Protein AF-A0A8T3NHS9-F1 (afdb_monomer)

Solvent-accessible surface area (backbone atoms only — not comparable to full-atom values): 9901 Å² total; per-residue (Å²): 129,80,89,68,78,62,60,86,70,42,50,73,58,35,53,54,54,48,67,70,39,97,62,34,90,79,53,82,77,76,62,72,85,81,70,85,89,58,89,73,48,72,79,47,48,48,57,49,39,54,79,65,69,38,45,58,40,29,38,40,34,33,63,82,80,88,51,68,57,85,93,41,56,40,67,65,52,52,52,53,47,49,39,48,95,78,29,52,68,42,82,40,75,45,68,54,47,98,85,71,45,62,62,66,44,68,68,49,18,51,53,49,33,62,70,49,50,95,46,60,27,17,39,38,20,49,28,44,46,32,50,32,46,23,47,49,52,17,46,51,46,32,39,72,75,70,67,26,61,66,39,82,42,80,44,77,74,51,102,60,94,52,52,85,78,58,99,79

Radius of gyration: 16.79 Å; Cα contacts (8 Å, |Δi|>4): 243; chains: 1; bounding box: 44×38×46 Å

Nearest PDB structures (foldseek):
  6hqv-assembly1_B  TM=6.744E-01  e=1.096E-02  Thermochaetoides thermophila DSM 1495
  6hqv-assembly1_A  TM=6.576E-01  e=1.413E-02  Thermochaetoides thermophila DSM 1495
  6sw4-assembly1_A  TM=4.902E-01  e=7.263E-01  Geobacillus stearothermophilus
  5xss-assembly3_B  TM=4.469E-01  e=9.979E-01  Clostridium beijerinckii NCIMB 8052
  4yzo-assembly1_A  TM=4.621E-01  e=1.461E+00  Sulfurisphaera tokodaii str. 7

Mean predicted aligned error: 4.77 Å

Sequence (168 aa):
MPDRAPPPDDLPALKRWLAARPDAAELQPIGIQEIVVRSNALHGLSELLADLDAPERVLLVLDETFYRRGGDSLKPLVHEVLSGRGRSVEPCLLAAGGDGLVHADIENVELLRARIGARPSAVVALGSGSVCDVAKQACYLAEREDRVATTLVLVPTAVSVTAFTSSL

Foldseek 3Di:
DPPDADDPQPVVSNQVVLCPDPCSVVDDHQPDDHDDDDPPVLLCVCVVCVVVVADLEEEEQEEPDWDDDVPDTVVVVSQVSSPPPPRHYDYDYADADPVSHQALDVVLLVSVLVVLPLEEYEYEQAEALRSLSSSVSNQVCCCPPVVHHYHYHYHYPDPDDESNRPPD

Secondary structure (DSSP, 8-state):
--SSPPPTT-HHHHHHHHHTSTTGGGSPP--------STTGGGGHHHHHHHTT--SEEEEEE-S---EETTEEHHHHHHHHHHGGG-EEEEEEPPP-TTSS----HHHHHHHHHHHTTS-EEEEEEESHHHHHHHHHHHHHHHHTS---EEEEEEE-S--SSTTTS--

Structure (mmCIF, N/CA/C/O backbone):
data_AF-A0A8T3NHS9-F1
#
_entry.id   AF-A0A8T3NHS9-F1
#
loop_
_atom_site.group_PDB
_atom_site.id
_atom_site.type_symbol
_atom_site.label_atom_id
_atom_site.label_alt_id
_atom_site.label_comp_id
_atom_site.label_asym_id
_atom_site.label_entity_id
_atom_site.label_seq_id
_atom_site.pdbx_PDB_ins_code
_atom_site.Cartn_x
_atom_site.Cartn_y
_atom_site.Cartn_z
_atom_site.occupancy
_atom_site.B_iso_or_equiv
_atom_site.auth_seq_id
_atom_site.auth_comp_id
_atom_site.auth_asym_id
_atom_site.auth_atom_id
_atom_site.pdbx_PDB_model_num
ATOM 1 N N . MET A 1 1 ? 11.139 -2.616 -34.012 1.00 58.09 1 MET A N 1
ATOM 2 C CA . MET A 1 1 ? 10.422 -2.804 -32.730 1.00 58.09 1 MET A CA 1
ATOM 3 C C . MET A 1 1 ? 8.980 -2.372 -32.925 1.00 58.09 1 MET A C 1
ATOM 5 O O . MET A 1 1 ? 8.775 -1.526 -33.786 1.00 58.09 1 MET A O 1
ATOM 9 N N . PRO A 1 2 ? 7.988 -2.923 -32.208 1.00 61.06 2 PRO A N 1
ATOM 10 C CA . PRO A 1 2 ? 6.649 -2.347 -32.247 1.00 61.06 2 PRO A CA 1
ATOM 11 C C . PRO A 1 2 ? 6.698 -0.921 -31.674 1.00 61.06 2 PRO A C 1
ATOM 13 O O . PRO A 1 2 ? 7.092 -0.732 -30.524 1.00 61.06 2 PRO A O 1
ATOM 16 N N . ASP A 1 3 ? 6.313 0.070 -32.482 1.00 78.94 3 ASP A N 1
ATOM 17 C CA . ASP A 1 3 ? 6.265 1.486 -32.071 1.00 78.94 3 ASP A CA 1
ATOM 18 C C . ASP A 1 3 ? 5.229 1.740 -30.971 1.00 78.94 3 ASP A C 1
ATOM 20 O O . ASP A 1 3 ? 5.336 2.695 -30.205 1.00 78.94 3 ASP A O 1
ATOM 24 N N . ARG A 1 4 ? 4.221 0.870 -30.867 1.00 88.38 4 ARG A N 1
ATOM 25 C CA . ARG A 1 4 ? 3.157 0.984 -29.875 1.00 88.38 4 ARG A CA 1
ATOM 26 C C . ARG A 1 4 ? 3.543 0.259 -28.587 1.00 88.38 4 ARG A C 1
ATOM 28 O O . ARG A 1 4 ? 3.853 -0.931 -28.620 1.00 88.38 4 ARG A O 1
ATOM 35 N N . ALA A 1 5 ? 3.462 0.971 -27.465 1.00 88.50 5 ALA A N 1
ATOM 36 C CA . ALA A 1 5 ? 3.604 0.378 -26.142 1.00 88.50 5 ALA A CA 1
ATOM 37 C C . ALA A 1 5 ? 2.490 -0.662 -25.881 1.00 88.50 5 ALA A C 1
ATOM 39 O O . ALA A 1 5 ? 1.352 -0.463 -26.330 1.00 88.50 5 ALA A O 1
ATOM 40 N N . PRO A 1 6 ? 2.795 -1.765 -25.175 1.00 92.00 6 PRO A N 1
ATOM 41 C CA . PRO A 1 6 ? 1.778 -2.708 -24.724 1.00 92.00 6 PRO A CA 1
ATOM 42 C C . PRO A 1 6 ? 0.828 -2.048 -23.706 1.00 92.00 6 PRO A C 1
ATOM 44 O O . PRO A 1 6 ? 1.138 -0.977 -23.1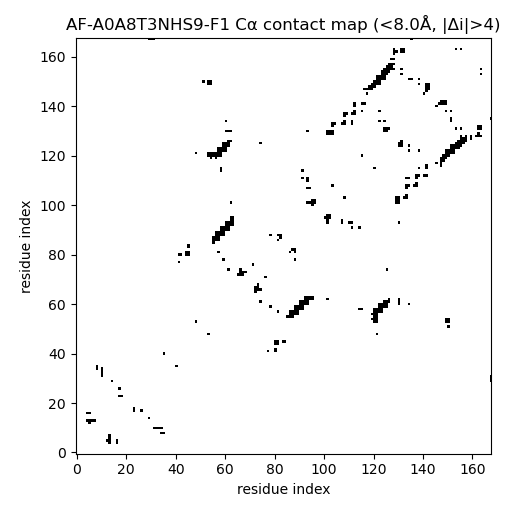75 1.00 92.00 6 PRO A O 1
ATOM 47 N N . PRO A 1 7 ? -0.331 -2.668 -23.430 1.00 88.44 7 PRO A N 1
ATOM 48 C CA . PRO A 1 7 ? -1.212 -2.237 -22.350 1.00 88.44 7 PRO A CA 1
ATOM 49 C C . PRO A 1 7 ? -0.463 -2.137 -21.006 1.00 88.44 7 PRO A C 1
ATOM 51 O O . PRO A 1 7 ? 0.399 -2.974 -20.731 1.00 88.44 7 PRO A O 1
ATOM 54 N N . PRO A 1 8 ? -0.761 -1.129 -20.167 1.00 80.31 8 PRO A N 1
ATOM 55 C CA . PRO A 1 8 ? -0.031 -0.895 -18.917 1.00 80.31 8 PRO A CA 1
ATOM 56 C C . PRO A 1 8 ? -0.273 -1.969 -17.844 1.00 80.31 8 PRO A C 1
ATOM 58 O O . PRO A 1 8 ? 0.515 -2.088 -16.911 1.00 80.31 8 PRO A O 1
ATOM 61 N N . ASP A 1 9 ? -1.344 -2.747 -17.976 1.00 82.44 9 ASP A N 1
ATOM 62 C CA . ASP A 1 9 ? -1.688 -3.892 -17.135 1.00 82.44 9 ASP A CA 1
ATOM 63 C C . ASP A 1 9 ? -0.981 -5.197 -17.558 1.00 82.44 9 ASP A C 1
ATOM 65 O O . ASP A 1 9 ? -0.912 -6.132 -16.763 1.00 82.44 9 ASP A O 1
ATOM 69 N N . ASP A 1 10 ? -0.353 -5.250 -18.742 1.00 89.75 10 ASP A N 1
ATOM 70 C CA . ASP A 1 10 ? 0.582 -6.321 -19.129 1.00 89.75 10 ASP A CA 1
ATOM 71 C C . ASP A 1 10 ? 2.018 -5.939 -18.732 1.00 89.75 10 ASP A C 1
ATOM 73 O O . ASP A 1 10 ? 2.874 -5.610 -19.563 1.00 89.75 10 ASP A O 1
ATOM 77 N N . LEU A 1 11 ? 2.288 -5.961 -17.421 1.00 90.31 11 LEU A N 1
ATOM 78 C CA . LEU A 1 11 ? 3.595 -5.603 -16.861 1.00 90.31 11 LEU A CA 1
ATOM 79 C C . LEU A 1 11 ? 4.763 -6.407 -17.460 1.00 90.31 11 LEU A C 1
ATOM 81 O O . LEU A 1 11 ? 5.793 -5.791 -17.756 1.00 90.31 11 LEU A O 1
ATOM 85 N N . PRO A 1 12 ? 4.671 -7.735 -17.686 1.00 91.31 12 PRO A N 1
ATOM 86 C CA . PRO A 1 12 ? 5.746 -8.475 -18.340 1.00 91.31 12 PRO A CA 1
ATOM 87 C C . PRO A 1 12 ? 6.040 -7.977 -19.759 1.00 91.31 12 PRO A C 1
ATOM 89 O O . PRO A 1 12 ? 7.212 -7.832 -20.121 1.00 91.31 12 PRO A O 1
ATOM 92 N N . ALA A 1 13 ? 5.015 -7.709 -20.577 1.00 92.25 13 ALA A N 1
ATOM 93 C CA . ALA A 1 13 ? 5.230 -7.148 -21.907 1.00 92.25 13 ALA A CA 1
ATOM 94 C C . ALA A 1 13 ? 5.786 -5.724 -21.838 1.00 92.25 13 ALA A C 1
ATOM 96 O O . ALA A 1 13 ? 6.706 -5.407 -22.593 1.00 92.25 13 ALA A O 1
ATOM 97 N N . LEU A 1 14 ? 5.290 -4.894 -20.917 1.00 91.94 14 LEU A N 1
ATOM 98 C CA . LEU A 1 14 ? 5.755 -3.522 -20.731 1.00 91.94 14 LEU A CA 1
ATOM 99 C C . LEU A 1 14 ? 7.222 -3.465 -20.297 1.00 91.94 14 LEU A C 1
ATOM 101 O O . LEU A 1 14 ? 8.004 -2.747 -20.915 1.00 91.94 14 LEU A O 1
ATOM 105 N N . LYS A 1 15 ? 7.629 -4.271 -19.308 1.00 91.81 15 LYS A N 1
ATOM 106 C CA . LYS A 1 15 ? 9.030 -4.371 -18.860 1.00 91.81 15 LYS A CA 1
ATOM 107 C C . LYS A 1 15 ? 9.954 -4.791 -20.008 1.00 91.81 15 LYS A C 1
ATOM 109 O O . LYS A 1 15 ? 10.998 -4.173 -20.206 1.00 91.81 15 LYS A O 1
ATOM 114 N N . ARG A 1 16 ? 9.555 -5.782 -20.821 1.00 92.50 16 ARG A N 1
ATOM 115 C CA . ARG A 1 16 ? 10.313 -6.184 -22.026 1.00 92.50 16 ARG A CA 1
ATOM 116 C C . ARG A 1 16 ? 10.372 -5.079 -23.080 1.00 92.50 16 ARG A C 1
ATOM 118 O O . ARG A 1 16 ? 11.411 -4.894 -23.705 1.00 92.50 16 ARG A O 1
ATOM 125 N N . TRP A 1 17 ? 9.267 -4.364 -23.288 1.00 93.38 17 TRP A N 1
ATOM 126 C CA . TRP A 1 17 ? 9.194 -3.269 -24.252 1.00 93.38 17 TRP A CA 1
ATOM 127 C C . TRP A 1 17 ? 10.112 -2.106 -23.850 1.00 93.38 17 TRP A C 1
ATOM 129 O O . TRP A 1 17 ? 10.867 -1.626 -24.693 1.00 93.38 17 TRP A O 1
ATOM 139 N N . LEU A 1 18 ? 10.110 -1.717 -22.569 1.00 92.31 18 LEU A N 1
ATOM 140 C CA . LEU A 1 18 ? 10.980 -0.671 -22.016 1.00 92.31 18 LEU A CA 1
ATOM 141 C C . LEU A 1 18 ? 12.460 -1.062 -22.075 1.00 92.31 18 LEU A C 1
ATOM 143 O O . LEU A 1 18 ? 13.281 -0.264 -22.512 1.00 92.31 18 LEU A O 1
ATOM 147 N N . ALA A 1 19 ? 12.801 -2.300 -21.708 1.00 92.50 19 ALA A N 1
ATOM 148 C CA . ALA A 1 19 ? 14.185 -2.779 -21.704 1.00 92.50 19 ALA A CA 1
ATOM 149 C C . ALA A 1 19 ? 14.845 -2.787 -23.093 1.00 92.50 19 ALA A C 1
ATOM 151 O O . ALA A 1 19 ? 16.068 -2.789 -23.198 1.00 92.50 19 ALA A O 1
ATOM 152 N N . ALA A 1 20 ? 14.049 -2.808 -24.161 1.00 93.06 20 ALA A N 1
ATOM 153 C CA . ALA A 1 20 ? 14.552 -2.813 -25.526 1.00 93.06 20 ALA A CA 1
ATOM 154 C C . ALA A 1 20 ? 14.576 -1.407 -26.166 1.00 93.06 20 ALA A C 1
ATOM 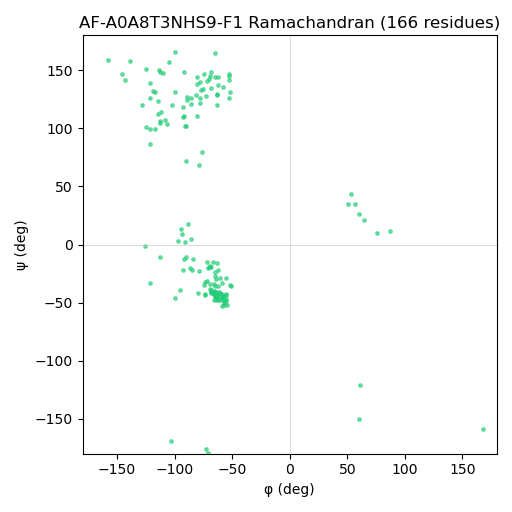156 O O . ALA A 1 20 ? 14.928 -1.272 -27.338 1.00 93.06 20 ALA A O 1
ATOM 157 N N . ARG A 1 21 ? 14.215 -0.354 -25.418 1.00 91.69 21 ARG A N 1
ATOM 158 C CA . ARG A 1 21 ? 14.297 1.037 -25.877 1.00 91.69 21 ARG A CA 1
ATOM 159 C C . ARG A 1 21 ? 15.757 1.498 -26.035 1.00 91.69 21 ARG A C 1
ATOM 161 O O . ARG A 1 21 ? 16.608 1.066 -25.260 1.00 91.69 21 ARG A O 1
ATOM 168 N N . PRO A 1 22 ? 16.068 2.401 -26.988 1.00 93.56 22 PRO A N 1
ATOM 169 C CA . PRO A 1 22 ? 17.426 2.937 -27.145 1.00 93.56 22 PRO A CA 1
ATOM 170 C C . PRO A 1 22 ? 17.958 3.641 -25.887 1.00 93.56 22 PRO A C 1
ATOM 172 O O . PRO A 1 22 ? 19.147 3.581 -25.599 1.00 93.56 22 PRO A O 1
ATOM 175 N N . ASP A 1 23 ? 17.058 4.272 -25.139 1.00 93.69 23 ASP A N 1
ATOM 176 C CA . ASP A 1 23 ? 17.278 5.013 -23.899 1.00 93.69 23 ASP A CA 1
ATOM 177 C C . ASP A 1 23 ? 17.046 4.161 -22.638 1.00 93.69 23 ASP A C 1
ATOM 179 O O . ASP A 1 23 ? 16.976 4.694 -21.536 1.00 93.69 23 ASP A O 1
ATOM 183 N N . ALA A 1 24 ? 16.951 2.828 -22.757 1.00 92.25 24 ALA A N 1
ATOM 184 C CA . ALA A 1 24 ? 16.617 1.943 -21.635 1.00 92.25 24 ALA A CA 1
ATOM 185 C C . ALA A 1 24 ? 17.540 2.092 -20.412 1.00 92.25 24 ALA A C 1
ATOM 187 O O . ALA A 1 24 ? 17.094 1.883 -19.288 1.00 92.25 24 ALA A O 1
ATOM 188 N N . ALA A 1 25 ? 18.804 2.475 -20.614 1.00 92.19 25 ALA A N 1
ATOM 189 C CA . ALA A 1 25 ? 19.760 2.702 -19.529 1.00 92.19 25 ALA A CA 1
ATOM 190 C C . ALA A 1 25 ? 19.452 3.953 -18.680 1.00 92.19 25 ALA A C 1
ATOM 192 O O . ALA A 1 25 ? 19.943 4.058 -17.559 1.00 92.19 25 ALA A O 1
ATOM 193 N N . GLU A 1 26 ? 18.657 4.892 -19.198 1.00 94.19 26 GLU A N 1
ATOM 194 C CA . GLU A 1 26 ? 18.234 6.110 -18.494 1.00 94.19 26 GLU A CA 1
ATOM 195 C C . GLU A 1 26 ? 16.899 5.917 -17.754 1.00 94.19 26 GLU A C 1
ATOM 197 O O . GLU A 1 26 ? 16.514 6.743 -16.922 1.00 94.19 26 GLU A O 1
ATOM 202 N N . LEU A 1 27 ? 16.186 4.822 -18.037 1.00 90.12 27 LEU A N 1
ATOM 203 C CA . LEU A 1 27 ? 14.877 4.538 -17.460 1.00 90.12 27 LEU A CA 1
ATOM 204 C C . LEU A 1 27 ? 15.002 3.949 -16.052 1.00 90.12 27 LEU A C 1
ATOM 206 O O . LEU A 1 27 ? 15.806 3.054 -15.791 1.00 90.12 27 LEU A O 1
ATOM 210 N N . GLN A 1 28 ? 14.136 4.408 -15.149 1.00 87.31 28 GLN A N 1
ATOM 211 C CA . GLN A 1 28 ? 13.976 3.780 -13.840 1.00 87.31 28 GLN A CA 1
ATOM 212 C C . GLN A 1 28 ? 13.256 2.429 -13.983 1.00 87.31 28 GLN A C 1
ATOM 214 O O . GLN A 1 28 ? 12.312 2.317 -14.776 1.00 87.31 28 GLN A O 1
ATOM 219 N N . PRO A 1 29 ? 13.667 1.395 -13.228 1.00 85.88 29 PRO A N 1
ATOM 220 C CA . PRO A 1 29 ? 12.972 0.118 -13.233 1.00 85.88 29 PRO A CA 1
ATOM 221 C C . PRO A 1 29 ? 11.559 0.270 -12.659 1.00 85.88 29 PRO A C 1
ATOM 223 O O . PRO A 1 29 ? 11.340 1.013 -11.708 1.00 85.88 29 PRO A O 1
ATOM 226 N N . ILE A 1 30 ? 10.603 -0.480 -13.211 1.00 86.81 30 ILE A N 1
ATOM 227 C CA . ILE A 1 30 ? 9.249 -0.570 -12.653 1.00 86.81 30 ILE A CA 1
ATOM 228 C C . ILE A 1 30 ? 9.270 -1.560 -11.484 1.00 86.81 30 ILE A C 1
ATOM 230 O O . ILE A 1 30 ? 9.396 -2.770 -11.714 1.00 86.81 30 ILE A O 1
ATOM 234 N N . GLY A 1 31 ? 9.109 -1.056 -10.255 1.00 87.69 31 GLY A N 1
ATOM 235 C CA . GLY A 1 31 ? 9.052 -1.869 -9.035 1.00 87.69 31 GLY A CA 1
ATOM 236 C C . GLY A 1 31 ? 7.766 -2.689 -8.893 1.00 87.69 31 GLY A C 1
ATOM 237 O O . GLY A 1 31 ? 7.748 -3.717 -8.214 1.00 87.69 31 GLY A O 1
ATOM 238 N N . ILE A 1 32 ? 6.702 -2.300 -9.602 1.00 90.69 32 ILE A N 1
ATOM 239 C CA . ILE A 1 32 ? 5.404 -2.987 -9.593 1.00 90.69 32 ILE A CA 1
ATOM 240 C C . ILE A 1 32 ? 5.545 -4.410 -10.149 1.00 90.69 32 ILE A C 1
ATOM 242 O O . ILE A 1 32 ? 6.074 -4.619 -11.248 1.00 90.69 32 ILE A O 1
ATOM 246 N N . GLN A 1 33 ? 5.051 -5.393 -9.396 1.00 91.62 33 GLN A N 1
ATOM 247 C CA . GLN A 1 33 ? 5.052 -6.803 -9.801 1.00 91.62 33 GLN A CA 1
ATOM 248 C C . GLN A 1 33 ? 3.734 -7.226 -10.451 1.00 91.62 33 GLN A C 1
ATOM 250 O O . GLN A 1 33 ? 3.761 -7.924 -11.461 1.00 91.62 33 GLN A O 1
ATOM 255 N N . GLU A 1 34 ? 2.600 -6.748 -9.934 1.00 91.25 34 GLU A N 1
ATOM 256 C CA . GLU A 1 34 ? 1.273 -7.135 -10.410 1.00 91.25 34 GLU A CA 1
ATOM 257 C C . GLU A 1 34 ? 0.273 -5.974 -10.333 1.00 91.25 34 GLU A C 1
ATOM 259 O O . GLU A 1 34 ? 0.333 -5.140 -9.429 1.00 91.25 34 GLU A O 1
ATOM 264 N N . ILE A 1 35 ? -0.658 -5.934 -11.292 1.00 91.00 35 ILE A N 1
ATOM 265 C CA . ILE A 1 35 ? -1.821 -5.042 -11.304 1.00 91.00 35 ILE A CA 1
ATOM 266 C C . ILE A 1 35 ? -3.060 -5.908 -11.533 1.00 91.00 35 ILE A C 1
ATOM 268 O O . ILE A 1 35 ? -3.187 -6.559 -12.567 1.00 91.00 35 ILE A O 1
ATOM 272 N N . VAL A 1 36 ? -4.000 -5.888 -10.586 1.00 91.31 36 VAL A N 1
ATOM 273 C CA . VAL A 1 36 ? -5.237 -6.677 -10.668 1.00 91.31 36 VAL A CA 1
ATOM 274 C C . VAL A 1 36 ? -6.437 -5.750 -10.821 1.00 91.31 36 VAL A C 1
ATOM 276 O O . VAL A 1 36 ? -6.883 -5.126 -9.859 1.00 91.31 36 VAL A O 1
ATOM 279 N N . VAL A 1 37 ? -7.010 -5.703 -12.025 1.00 89.75 37 VAL A N 1
ATOM 280 C CA . VAL A 1 37 ? -8.236 -4.942 -12.316 1.00 89.75 37 VAL A CA 1
ATOM 281 C C . VAL A 1 37 ? -9.338 -5.903 -12.737 1.00 89.75 37 VAL A C 1
ATOM 283 O O . VAL A 1 37 ? -9.397 -6.364 -13.873 1.00 89.75 37 VAL A O 1
ATOM 286 N N . ARG A 1 38 ? -10.225 -6.235 -11.798 1.00 90.31 38 ARG A N 1
ATOM 287 C CA . ARG A 1 38 ? -11.384 -7.101 -12.049 1.00 90.31 38 ARG A CA 1
ATOM 288 C C . ARG A 1 38 ? -12.478 -6.883 -11.015 1.00 90.31 38 ARG A C 1
ATOM 290 O O . ARG A 1 38 ? -12.219 -6.448 -9.891 1.00 90.31 38 ARG A O 1
ATOM 297 N N . SER A 1 39 ? -13.703 -7.262 -11.361 1.00 90.38 39 SER A N 1
ATOM 298 C CA . SER A 1 39 ? -14.783 -7.364 -10.382 1.00 90.38 39 SER A CA 1
ATOM 299 C C . SER A 1 39 ? -14.391 -8.335 -9.267 1.00 90.38 39 SER A C 1
ATOM 301 O O . SER A 1 39 ? -13.871 -9.416 -9.530 1.00 90.38 39 SER A O 1
ATOM 303 N N . ASN A 1 40 ? -14.659 -7.953 -8.017 1.00 90.12 40 ASN A N 1
ATOM 304 C CA . ASN A 1 40 ? -14.400 -8.778 -6.830 1.00 90.12 40 ASN A CA 1
ATOM 305 C C . ASN A 1 40 ? -12.921 -9.160 -6.617 1.00 90.12 40 ASN A C 1
ATOM 307 O O . ASN A 1 40 ? -12.644 -10.157 -5.954 1.00 90.12 40 ASN A O 1
ATOM 311 N N . ALA A 1 41 ? -11.975 -8.353 -7.121 1.00 92.31 41 ALA A N 1
ATOM 312 C CA . ALA A 1 41 ? -10.536 -8.588 -6.965 1.00 92.31 41 ALA A CA 1
ATOM 313 C C . ALA A 1 41 ? -10.100 -8.823 -5.509 1.00 92.31 41 ALA A C 1
ATOM 315 O O . ALA A 1 41 ? -9.240 -9.665 -5.270 1.00 92.31 41 ALA A O 1
ATOM 316 N N . LEU A 1 42 ? -10.752 -8.146 -4.554 1.00 91.44 42 LEU A N 1
ATOM 317 C CA . LEU A 1 42 ? -10.489 -8.264 -3.116 1.00 91.44 42 LEU A CA 1
ATOM 318 C C . LEU A 1 42 ? -10.489 -9.706 -2.606 1.00 91.44 42 LEU A C 1
ATOM 320 O O . LEU A 1 42 ? -9.698 -10.020 -1.731 1.00 91.44 42 LEU A O 1
ATOM 324 N N . HIS A 1 43 ? -11.340 -10.588 -3.138 1.00 91.31 43 HIS A N 1
ATOM 325 C CA . HIS A 1 43 ? -11.413 -11.970 -2.652 1.00 91.31 43 HIS A CA 1
ATOM 326 C C . HIS A 1 43 ? -10.159 -12.789 -2.986 1.00 91.31 43 HIS A C 1
ATOM 328 O O . HIS A 1 43 ? -9.948 -13.815 -2.361 1.00 91.31 43 HIS A O 1
ATOM 334 N N . GLY A 1 44 ? -9.354 -12.347 -3.959 1.00 92.44 44 GLY A N 1
ATOM 335 C CA . GLY A 1 44 ? -8.089 -12.985 -4.324 1.00 92.44 44 GLY A CA 1
ATOM 336 C C . GLY A 1 44 ? -6.869 -12.386 -3.624 1.00 92.44 44 GLY A C 1
ATOM 337 O O . GLY A 1 44 ? -5.749 -12.668 -4.032 1.00 92.44 44 GLY A O 1
ATOM 338 N N . LEU A 1 45 ? -7.058 -11.495 -2.644 1.00 93.50 45 LEU A N 1
ATOM 339 C CA . LEU A 1 45 ? -5.957 -10.763 -2.013 1.00 93.50 45 LEU A CA 1
ATOM 340 C C . LEU A 1 45 ? -5.012 -11.694 -1.237 1.00 93.50 45 LEU A C 1
ATOM 342 O O . LEU A 1 45 ? -3.803 -11.483 -1.233 1.00 93.50 45 LEU A O 1
ATOM 346 N N . SER A 1 46 ? -5.547 -12.739 -0.612 1.00 92.56 46 SER A N 1
ATOM 347 C CA . SER A 1 46 ? -4.740 -13.700 0.148 1.00 92.56 46 SER A CA 1
ATOM 348 C C . SER A 1 46 ? -3.940 -14.633 -0.753 1.00 92.56 46 SER A C 1
ATOM 350 O O . SER A 1 46 ? -2.809 -14.982 -0.416 1.00 92.56 46 SER A O 1
ATOM 352 N N . GLU A 1 47 ? -4.498 -15.010 -1.904 1.00 92.62 47 GLU A N 1
ATOM 353 C CA . GLU A 1 47 ? -3.790 -15.711 -2.974 1.00 92.62 47 GLU A CA 1
ATOM 354 C C . GLU A 1 47 ? -2.687 -14.830 -3.561 1.00 92.62 47 GLU A C 1
ATOM 356 O O . GLU A 1 47 ? -1.549 -15.274 -3.606 1.00 92.62 47 GLU A O 1
ATOM 361 N N . LEU A 1 48 ? -2.979 -13.563 -3.874 1.00 93.81 48 LEU A N 1
ATOM 362 C CA . LEU A 1 48 ? -1.985 -12.604 -4.364 1.00 93.81 48 LEU A CA 1
ATOM 363 C C . LEU A 1 48 ? -0.793 -12.475 -3.405 1.00 93.81 48 LEU A C 1
ATOM 365 O O . LEU A 1 48 ? 0.358 -12.537 -3.821 1.00 93.81 48 LEU A O 1
ATOM 369 N N . LEU A 1 49 ? -1.045 -12.334 -2.100 1.00 94.56 49 LEU A N 1
ATOM 370 C CA . LEU A 1 49 ? 0.035 -12.283 -1.112 1.00 94.56 49 LEU A CA 1
ATOM 371 C C . LEU A 1 49 ? 0.841 -13.588 -1.041 1.00 94.56 49 LEU A C 1
ATOM 373 O O . LEU A 1 49 ? 2.006 -13.553 -0.657 1.00 94.56 49 LEU A O 1
ATOM 377 N N . ALA A 1 50 ? 0.236 -14.740 -1.334 1.00 93.06 50 ALA A N 1
ATOM 378 C CA . ALA A 1 50 ? 0.969 -16.001 -1.422 1.00 93.06 50 ALA A CA 1
ATOM 379 C C . ALA A 1 50 ? 1.810 -16.078 -2.705 1.00 93.06 50 ALA A C 1
ATOM 381 O O . ALA A 1 50 ? 2.971 -16.451 -2.620 1.00 93.06 50 ALA A O 1
ATOM 382 N N . ASP A 1 51 ? 1.266 -15.661 -3.849 1.00 93.50 51 ASP A N 1
ATOM 383 C CA . ASP A 1 51 ? 1.975 -15.650 -5.136 1.00 93.50 51 ASP A CA 1
ATOM 384 C C . ASP A 1 51 ? 3.167 -14.674 -5.140 1.00 93.50 51 ASP A C 1
ATOM 386 O O . ASP A 1 51 ? 4.146 -14.880 -5.854 1.00 93.50 51 ASP A O 1
ATOM 390 N N . LEU A 1 52 ? 3.105 -13.628 -4.310 1.00 93.25 52 LEU A N 1
ATOM 391 C CA . LEU A 1 52 ? 4.194 -12.674 -4.075 1.00 93.25 52 LEU A CA 1
ATOM 392 C C . LEU A 1 52 ? 5.200 -13.122 -2.996 1.00 93.25 52 LEU A C 1
ATOM 394 O O . LEU A 1 52 ? 6.057 -12.322 -2.621 1.00 93.25 52 LEU A O 1
ATOM 398 N N . ASP A 1 53 ? 5.072 -14.336 -2.446 1.00 93.19 53 ASP A N 1
ATOM 399 C CA . ASP A 1 53 ? 5.869 -14.831 -1.311 1.00 93.19 53 ASP A CA 1
ATOM 400 C C . ASP A 1 53 ? 5.889 -13.848 -0.114 1.00 93.19 53 ASP A C 1
ATOM 402 O O . ASP A 1 53 ? 6.884 -13.695 0.601 1.00 93.19 53 ASP A O 1
ATOM 406 N N . ALA A 1 54 ? 4.775 -13.140 0.113 1.00 95.25 54 ALA A N 1
ATOM 407 C CA . ALA A 1 54 ? 4.701 -12.067 1.098 1.00 95.25 54 ALA A CA 1
ATOM 408 C C . ALA A 1 54 ? 4.766 -12.612 2.540 1.00 95.25 54 ALA A C 1
ATOM 410 O O . ALA A 1 54 ? 4.102 -13.619 2.834 1.00 95.25 54 ALA A O 1
ATOM 411 N N . PRO A 1 55 ? 5.435 -11.916 3.483 1.00 94.81 55 PRO A N 1
ATOM 412 C CA . PRO A 1 55 ? 5.532 -12.340 4.881 1.00 94.81 55 PRO A CA 1
ATOM 413 C C . PRO A 1 55 ? 4.175 -12.637 5.539 1.00 94.81 55 PRO A C 1
ATOM 415 O O . PRO A 1 55 ? 3.183 -11.953 5.288 1.00 94.81 55 PRO A O 1
ATOM 418 N N . GLU A 1 56 ? 4.128 -13.630 6.435 1.00 94.44 56 GLU A N 1
ATOM 419 C CA . GLU A 1 56 ? 2.898 -14.022 7.152 1.00 94.44 56 GLU A CA 1
ATOM 420 C C . GLU A 1 56 ? 2.313 -12.895 8.010 1.00 94.44 56 GLU A C 1
ATOM 422 O O . GLU A 1 56 ? 1.103 -12.837 8.239 1.00 94.44 56 GLU A O 1
ATOM 427 N N . ARG A 1 57 ? 3.173 -11.991 8.487 1.00 96.81 57 ARG A N 1
ATOM 428 C CA . ARG A 1 57 ? 2.754 -10.789 9.195 1.00 96.81 57 ARG A CA 1
ATOM 429 C C . ARG A 1 57 ? 2.252 -9.751 8.198 1.00 96.81 57 ARG A C 1
ATOM 431 O O . ARG A 1 57 ? 3.018 -9.273 7.363 1.00 96.81 57 ARG A O 1
ATOM 438 N N . VAL A 1 58 ? 1.003 -9.333 8.372 1.00 98.06 58 VAL A N 1
ATOM 439 C CA . VAL A 1 58 ? 0.355 -8.313 7.552 1.00 98.06 58 VAL A CA 1
ATOM 440 C C . VAL A 1 58 ? 0.050 -7.086 8.401 1.00 98.06 58 VAL A C 1
ATOM 442 O O . VAL A 1 58 ? -0.655 -7.177 9.400 1.00 98.06 58 VAL A O 1
ATOM 445 N N . LEU A 1 59 ? 0.543 -5.925 7.986 1.00 98.56 59 LEU A N 1
ATOM 446 C CA . LEU A 1 59 ? 0.088 -4.629 8.470 1.00 98.56 59 LEU A CA 1
ATOM 447 C C . LEU A 1 59 ? -1.029 -4.131 7.554 1.00 98.56 59 LEU A C 1
ATOM 449 O O . LEU A 1 59 ? -0.776 -3.792 6.400 1.00 98.56 59 LEU A O 1
ATOM 453 N N . LEU A 1 60 ? -2.259 -4.089 8.064 1.00 98.38 60 LEU A N 1
ATOM 454 C CA . LEU A 1 60 ? -3.404 -3.535 7.343 1.00 98.38 60 LEU A CA 1
ATOM 455 C C . LEU A 1 60 ? -3.523 -2.043 7.667 1.00 98.38 60 LEU A C 1
ATOM 457 O O . LEU A 1 60 ? -3.985 -1.677 8.747 1.00 98.38 60 LEU A O 1
ATOM 461 N N . VAL A 1 61 ? -3.085 -1.193 6.741 1.00 98.50 61 VAL A N 1
ATOM 462 C CA . VAL A 1 61 ? -3.066 0.266 6.892 1.00 98.50 61 VAL A CA 1
ATOM 463 C C . VAL A 1 61 ? -4.417 0.845 6.490 1.00 98.50 61 VAL A C 1
ATOM 465 O O . VAL A 1 61 ? -4.923 0.567 5.400 1.00 98.50 61 VAL A O 1
ATOM 468 N N . LEU A 1 62 ? -5.004 1.628 7.392 1.00 96.75 62 LEU A N 1
ATOM 469 C CA . LEU A 1 62 ? -6.376 2.125 7.325 1.00 96.75 62 LEU A CA 1
ATOM 470 C C . LEU A 1 62 ? -6.434 3.588 7.767 1.00 96.75 62 LEU A C 1
ATOM 472 O O . LEU A 1 62 ? -5.598 4.039 8.539 1.00 96.75 62 LEU A O 1
ATOM 476 N N . ASP A 1 63 ? -7.476 4.298 7.356 1.00 9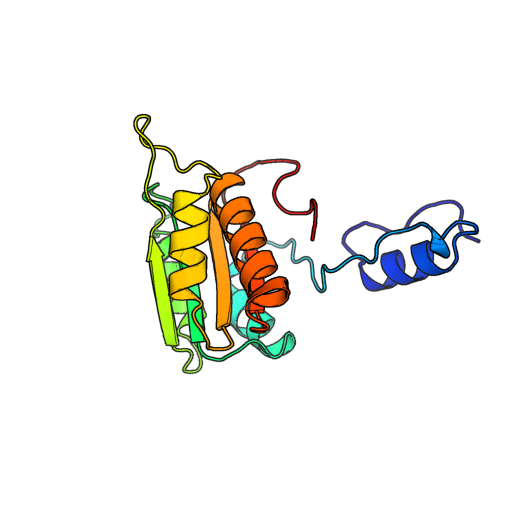5.00 63 ASP A N 1
ATOM 477 C CA . ASP A 1 63 ? -7.904 5.565 7.960 1.00 95.00 63 ASP A CA 1
ATOM 478 C C . ASP A 1 63 ? -9.139 5.355 8.857 1.00 95.00 63 ASP A C 1
ATOM 480 O O . ASP A 1 63 ? -9.536 4.216 9.113 1.00 95.00 63 ASP A O 1
ATOM 484 N N . GLU A 1 64 ? -9.798 6.423 9.309 1.00 92.75 64 GLU A N 1
ATOM 485 C CA . GLU A 1 64 ? -11.082 6.333 10.026 1.00 92.75 64 GLU A CA 1
ATOM 486 C C . GLU A 1 64 ? -12.303 6.311 9.092 1.00 92.75 64 GLU A C 1
ATOM 488 O O . GLU A 1 64 ? -13.358 5.794 9.463 1.00 92.75 64 GLU A O 1
ATOM 493 N N . THR A 1 65 ? -12.156 6.771 7.846 1.00 90.75 65 THR A N 1
ATOM 494 C CA . THR A 1 65 ? -13.244 6.887 6.864 1.00 90.75 65 THR A CA 1
ATOM 495 C C . THR A 1 65 ? -14.016 5.581 6.699 1.00 90.75 65 THR A C 1
ATOM 497 O O . THR A 1 65 ? -13.460 4.518 6.425 1.00 90.75 65 THR A O 1
ATOM 500 N N . PHE A 1 66 ? -15.334 5.626 6.850 1.00 88.81 66 PHE A N 1
ATOM 501 C CA . PHE A 1 66 ? -16.152 4.430 6.720 1.00 88.81 66 PHE A CA 1
ATOM 502 C C . PHE A 1 66 ? -16.452 4.106 5.246 1.00 88.81 66 PHE A C 1
ATOM 504 O O . PHE A 1 66 ? -16.968 4.942 4.507 1.00 88.81 66 PHE A O 1
ATOM 511 N N . TYR A 1 67 ? -16.184 2.861 4.837 1.00 85.81 67 TYR A N 1
ATOM 512 C CA . TYR A 1 67 ? -16.412 2.366 3.475 1.00 85.81 67 TYR A CA 1
ATOM 513 C C . TYR A 1 67 ? -17.366 1.171 3.483 1.00 85.81 67 TYR A C 1
ATOM 515 O O . TYR A 1 67 ? -17.225 0.267 4.311 1.00 85.81 67 TYR A O 1
ATOM 523 N N . ARG A 1 68 ? -18.287 1.120 2.515 1.00 88.56 68 ARG A N 1
ATOM 524 C CA . ARG A 1 68 ? -19.144 -0.050 2.281 1.00 88.56 68 ARG A CA 1
ATOM 525 C C . ARG A 1 68 ? -18.841 -0.715 0.951 1.00 88.56 68 ARG A C 1
ATOM 527 O O . ARG A 1 68 ? -18.520 -0.047 -0.028 1.00 88.56 68 ARG A O 1
ATOM 534 N N . ARG A 1 69 ? -19.054 -2.025 0.903 1.00 85.19 69 ARG A N 1
ATOM 535 C CA . ARG A 1 69 ? -19.184 -2.798 -0.330 1.00 85.19 69 ARG A CA 1
ATOM 536 C C . ARG A 1 69 ? -20.551 -3.472 -0.323 1.00 85.19 69 ARG A C 1
ATOM 538 O O . ARG A 1 69 ? -20.748 -4.484 0.338 1.00 85.19 69 ARG A O 1
ATOM 545 N N . GLY A 1 70 ? -21.511 -2.880 -1.029 1.00 86.12 70 GLY A N 1
ATOM 546 C CA . GLY A 1 70 ? -22.911 -3.288 -0.903 1.00 86.12 70 GLY A CA 1
ATOM 547 C C . GLY A 1 70 ? -23.410 -3.079 0.532 1.00 86.12 70 GLY A C 1
ATOM 548 O O . GLY A 1 70 ? -23.384 -1.955 1.036 1.00 86.12 70 GLY A O 1
ATOM 549 N N . GLY A 1 71 ? -23.856 -4.156 1.183 1.00 88.25 71 GLY A N 1
ATOM 550 C CA . GLY A 1 71 ? -24.316 -4.127 2.575 1.00 88.25 71 GLY A CA 1
ATOM 551 C C . GLY A 1 71 ? -23.191 -4.123 3.615 1.00 88.25 71 GLY A C 1
ATOM 552 O O . GLY A 1 71 ? -23.408 -3.636 4.726 1.00 88.25 71 GLY A O 1
ATOM 553 N N . ASP A 1 72 ? -22.001 -4.599 3.248 1.00 88.44 72 ASP A N 1
ATOM 554 C CA . ASP A 1 72 ? -20.937 -4.926 4.196 1.00 88.44 72 ASP A CA 1
ATOM 555 C C . ASP A 1 72 ? -19.981 -3.758 4.435 1.00 88.44 72 ASP A C 1
ATOM 557 O O . ASP A 1 72 ? -19.695 -2.960 3.537 1.00 88.44 72 ASP A O 1
ATOM 561 N N . SER A 1 73 ? -19.438 -3.683 5.651 1.00 93.56 73 SER A N 1
ATOM 562 C CA . SER A 1 73 ? -18.315 -2.795 5.958 1.00 93.56 73 SER A CA 1
ATOM 563 C C . SER A 1 73 ? -17.038 -3.350 5.326 1.00 93.56 73 SER A C 1
ATOM 565 O O . SER A 1 73 ? -16.690 -4.515 5.525 1.00 93.56 73 SER A O 1
ATOM 567 N N . LEU A 1 74 ? -16.322 -2.519 4.568 1.00 93.31 74 LEU A N 1
ATOM 568 C CA . LEU A 1 74 ? -15.176 -2.969 3.777 1.00 93.31 74 LEU A CA 1
ATOM 569 C C . LEU A 1 74 ? -13.972 -3.369 4.642 1.00 93.31 74 LEU A C 1
ATOM 571 O O . LEU A 1 74 ? -13.292 -4.338 4.323 1.00 93.31 74 LEU A O 1
ATOM 575 N N . LYS A 1 75 ? -13.696 -2.639 5.731 1.00 95.00 75 LYS A N 1
ATOM 576 C CA . LYS A 1 75 ? -12.499 -2.872 6.563 1.00 95.00 75 LYS A CA 1
ATOM 577 C C . LYS A 1 75 ? -12.548 -4.236 7.274 1.00 95.00 75 LYS A C 1
ATOM 579 O O . LYS A 1 75 ? -11.573 -4.976 7.154 1.00 95.00 75 LYS A O 1
ATOM 584 N N . PRO A 1 76 ? -13.665 -4.629 7.928 1.00 94.44 76 PRO A N 1
ATOM 585 C CA . PRO A 1 76 ? -13.823 -5.985 8.454 1.00 94.44 76 PRO A CA 1
ATOM 586 C C . PRO A 1 76 ? -13.723 -7.063 7.372 1.00 94.44 76 PRO A C 1
ATOM 588 O O . PRO A 1 76 ? -13.026 -8.049 7.579 1.00 94.44 76 PRO A O 1
ATOM 591 N N . LEU A 1 77 ? -14.343 -6.848 6.203 1.00 93.50 77 LEU A N 1
ATOM 592 C CA . LEU A 1 77 ? -14.269 -7.791 5.084 1.00 93.50 77 LEU A CA 1
ATOM 593 C C . LEU A 1 77 ? -12.817 -8.030 4.634 1.00 93.50 77 LEU A C 1
ATOM 595 O O . LEU A 1 77 ? -12.399 -9.170 4.466 1.00 93.50 77 LEU A O 1
ATOM 599 N N . VAL A 1 78 ? -12.033 -6.964 4.442 1.00 95.00 78 VAL A N 1
ATOM 600 C CA . VAL A 1 78 ? -10.625 -7.084 4.025 1.00 95.00 78 VAL A CA 1
ATOM 601 C C . VAL A 1 78 ? -9.783 -7.749 5.109 1.00 95.00 78 VAL A C 1
ATOM 603 O O . VAL A 1 78 ? -8.955 -8.601 4.795 1.00 95.00 78 VAL A O 1
ATOM 606 N N . HIS A 1 79 ? -10.017 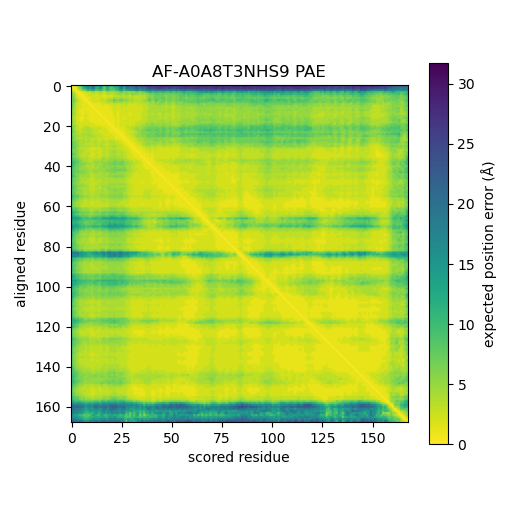-7.416 6.380 1.00 95.69 79 HIS A N 1
ATOM 607 C CA . HIS A 1 79 ? -9.352 -8.087 7.492 1.00 95.69 79 HIS A CA 1
ATOM 608 C C . HIS A 1 79 ? -9.633 -9.598 7.494 1.00 95.69 79 HIS A C 1
ATOM 610 O O . HIS A 1 79 ? -8.704 -10.385 7.657 1.00 95.69 79 HIS A O 1
ATOM 616 N N . GLU A 1 80 ? -10.887 -10.015 7.296 1.00 93.75 80 GLU A N 1
ATOM 617 C CA . GLU A 1 80 ? -11.276 -11.430 7.225 1.00 93.75 80 GLU A CA 1
ATOM 618 C C . GLU A 1 80 ? -10.596 -12.151 6.059 1.00 93.75 80 GLU A C 1
ATOM 620 O O . GLU A 1 80 ? -9.987 -13.200 6.267 1.00 93.75 80 GLU A O 1
ATOM 625 N N . VAL A 1 81 ? -10.625 -11.558 4.859 1.00 94.12 81 VAL A N 1
ATOM 626 C CA . VAL A 1 81 ? -9.933 -12.106 3.684 1.00 94.12 81 VAL A CA 1
ATOM 627 C C . VAL A 1 81 ? -8.458 -12.340 4.002 1.00 94.12 81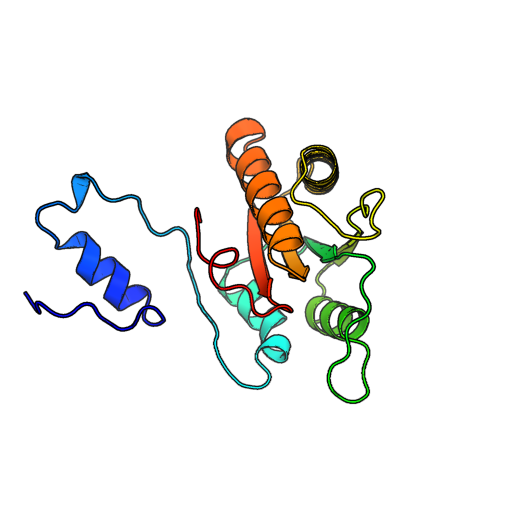 VAL A C 1
ATOM 629 O O . VAL A 1 81 ? -7.971 -13.458 3.829 1.00 94.12 81 VAL A O 1
ATOM 632 N N . LEU A 1 82 ? -7.769 -11.316 4.516 1.00 95.25 82 LEU A N 1
ATOM 633 C CA . LEU A 1 82 ? -6.338 -11.359 4.827 1.00 95.25 82 LEU A CA 1
ATOM 634 C C . LEU A 1 82 ? -5.986 -12.329 5.956 1.00 95.25 82 LEU A C 1
ATOM 636 O O . LEU A 1 82 ? -4.914 -12.923 5.925 1.00 95.25 82 LEU A O 1
ATOM 640 N N . SER A 1 83 ? -6.869 -12.484 6.945 1.00 92.06 83 SER A N 1
ATOM 641 C CA . SER A 1 83 ? -6.679 -13.417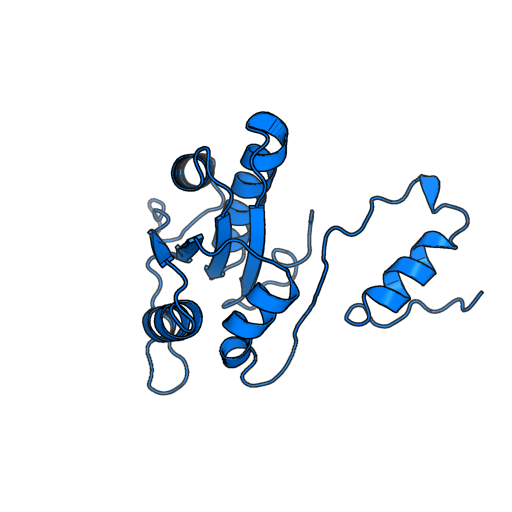 8.068 1.00 92.06 83 SER A CA 1
ATOM 642 C C . SER A 1 83 ? -6.840 -14.876 7.638 1.00 92.06 83 SER A C 1
ATOM 644 O O . SER A 1 83 ? -6.438 -15.795 8.357 1.00 92.06 83 SER A O 1
ATOM 646 N N . GLY A 1 84 ? -7.417 -15.111 6.456 1.00 77.81 84 GLY A N 1
ATOM 647 C CA . GLY A 1 84 ? -7.445 -16.424 5.834 1.00 77.81 84 GLY A CA 1
ATOM 648 C C . GLY A 1 84 ? -6.042 -17.035 5.730 1.00 77.81 84 GLY A C 1
ATOM 649 O O . GLY A 1 84 ? -5.045 -16.344 5.537 1.00 77.81 84 GLY A O 1
ATOM 650 N N . ARG A 1 85 ? -5.964 -18.367 5.844 1.00 77.25 85 ARG A N 1
ATOM 651 C CA . ARG A 1 85 ? -4.720 -19.154 5.701 1.00 77.25 85 ARG A CA 1
ATOM 652 C C . ARG A 1 85 ? -3.635 -18.892 6.763 1.00 77.25 85 ARG A C 1
ATOM 654 O O . ARG A 1 85 ? -2.483 -19.236 6.535 1.00 77.25 85 ARG A O 1
ATOM 661 N N . GLY A 1 86 ? -3.999 -18.358 7.933 1.00 82.69 86 GLY A N 1
ATOM 662 C CA . GLY A 1 86 ? -3.112 -18.319 9.106 1.00 82.69 86 GLY A CA 1
ATOM 663 C C . GLY A 1 86 ? -2.173 -17.113 9.184 1.00 82.69 86 GLY A C 1
ATOM 664 O O . GLY A 1 86 ? -1.278 -17.104 10.026 1.00 82.69 86 GLY A O 1
ATOM 665 N N . ARG A 1 87 ? -2.375 -16.086 8.348 1.00 92.88 87 ARG A N 1
ATOM 666 C CA . ARG A 1 87 ? -1.624 -14.826 8.442 1.00 92.88 87 ARG A CA 1
ATOM 667 C C . ARG A 1 87 ? -2.008 -14.047 9.703 1.00 92.88 87 ARG A C 1
ATOM 669 O O . ARG A 1 87 ? -3.170 -14.019 10.107 1.00 92.88 87 ARG A O 1
ATOM 676 N N . SER A 1 88 ? -1.032 -13.360 10.293 1.00 95.56 88 SER A N 1
ATOM 677 C CA . SER A 1 88 ? -1.248 -12.461 11.433 1.00 95.56 88 SER A CA 1
ATOM 678 C C . SER A 1 88 ? -1.513 -11.050 10.922 1.00 95.56 88 SER A C 1
ATOM 680 O O . SER A 1 88 ? -0.572 -10.347 10.546 1.00 95.56 88 SER A O 1
ATOM 682 N N . VAL A 1 89 ? -2.780 -10.634 10.916 1.00 97.75 89 VAL A N 1
ATOM 683 C CA . VAL A 1 89 ? -3.197 -9.304 10.450 1.00 97.75 89 VAL A CA 1
ATOM 684 C C . VAL A 1 89 ? -3.246 -8.325 11.620 1.00 97.75 89 VAL A C 1
ATOM 686 O O . VAL A 1 89 ? -4.004 -8.496 12.569 1.00 97.75 89 VAL A O 1
ATOM 689 N N . GLU A 1 90 ? -2.432 -7.277 11.548 1.00 97.81 90 GLU A N 1
ATOM 690 C CA . GLU A 1 90 ? -2.373 -6.194 12.523 1.00 97.81 90 GLU A CA 1
ATOM 691 C C . GLU A 1 90 ? -2.906 -4.900 11.888 1.00 97.81 90 GLU A C 1
ATOM 693 O O . GLU A 1 90 ? -2.271 -4.354 10.980 1.00 97.81 90 GLU A O 1
ATOM 698 N N . PRO A 1 91 ? -4.038 -4.356 12.364 1.00 97.56 91 PRO A N 1
ATOM 699 C CA . PRO A 1 91 ? -4.499 -3.045 11.930 1.00 97.56 91 PRO A CA 1
ATOM 700 C C . PRO A 1 91 ? -3.503 -1.936 12.305 1.00 97.56 91 PRO A C 1
ATOM 702 O O . PRO A 1 91 ? -2.975 -1.887 13.423 1.00 97.56 91 PRO A O 1
ATOM 705 N N . CYS A 1 92 ? -3.275 -1.016 11.375 1.00 98.06 92 CYS A N 1
ATOM 706 C CA . CYS A 1 92 ? -2.526 0.217 11.571 1.00 98.06 92 CYS A CA 1
ATOM 707 C C . CYS A 1 92 ? -3.413 1.388 11.140 1.00 98.06 92 CYS A C 1
ATOM 709 O O . CYS A 1 92 ? -3.605 1.623 9.949 1.00 98.06 92 CYS A O 1
ATOM 711 N N . LEU A 1 93 ? -4.010 2.067 12.119 1.00 97.69 93 LEU A N 1
ATOM 712 C CA . LEU A 1 93 ? -4.880 3.211 11.878 1.00 97.69 93 LEU A CA 1
ATOM 713 C C . LEU A 1 93 ? -4.031 4.480 11.770 1.00 97.69 93 LEU A C 1
ATOM 715 O O . LEU A 1 93 ? -3.318 4.817 12.714 1.00 97.69 93 LEU A O 1
ATOM 719 N N . LEU A 1 94 ? -4.114 5.157 10.630 1.00 97.75 94 LEU A N 1
ATOM 720 C CA . LEU A 1 94 ? -3.494 6.455 10.402 1.00 97.75 94 LEU A CA 1
ATOM 721 C C . LEU A 1 94 ? -4.328 7.553 11.060 1.00 97.75 94 LEU A C 1
ATOM 723 O O . LEU A 1 94 ? -5.562 7.522 11.018 1.00 97.75 94 LEU A O 1
ATOM 727 N N . ALA A 1 95 ? -3.644 8.521 11.658 1.00 94.88 95 ALA A N 1
ATOM 728 C CA . ALA A 1 95 ? -4.278 9.655 12.302 1.00 94.88 95 ALA A CA 1
ATOM 729 C C . ALA A 1 95 ? -4.784 10.644 11.247 1.00 94.88 95 ALA A C 1
ATOM 731 O O . ALA A 1 95 ? -4.066 11.003 10.311 1.00 94.88 95 ALA A O 1
ATOM 732 N N . ALA A 1 96 ? -6.023 11.096 11.419 1.00 94.44 96 ALA A N 1
ATOM 733 C CA . ALA A 1 96 ? -6.554 12.209 10.652 1.00 94.44 96 ALA A CA 1
ATOM 734 C C . ALA A 1 96 ? -5.969 13.543 11.144 1.00 94.44 96 ALA A C 1
ATOM 736 O O . ALA A 1 96 ? -5.720 13.728 12.338 1.00 94.44 96 ALA A O 1
ATOM 737 N N . GLY A 1 97 ? -5.789 14.486 10.221 1.00 91.00 97 GLY A N 1
ATOM 738 C CA . GLY A 1 97 ? -5.447 15.868 10.526 1.00 91.00 97 GLY A CA 1
ATOM 739 C C . GLY A 1 97 ? -6.623 16.646 11.123 1.00 91.00 97 GLY A C 1
ATOM 740 O O . GLY A 1 97 ? -7.714 16.121 11.353 1.00 91.00 97 GLY A O 1
ATOM 741 N N . GLY A 1 98 ? -6.419 17.947 11.345 1.00 88.94 98 GLY A N 1
ATOM 742 C CA . GLY A 1 98 ? -7.441 18.829 11.928 1.00 88.94 98 GLY A CA 1
ATOM 743 C C . GLY A 1 98 ? -8.717 18.987 11.086 1.00 88.94 98 GLY A C 1
ATOM 744 O O . GLY A 1 98 ? -9.734 19.439 11.603 1.00 88.94 98 GLY A O 1
ATOM 745 N N . ASP A 1 99 ? -8.679 18.607 9.809 1.00 90.75 99 ASP A N 1
ATOM 746 C CA . ASP A 1 99 ? -9.821 18.572 8.891 1.00 90.75 99 ASP A CA 1
ATOM 747 C C . ASP A 1 99 ? -10.555 17.218 8.872 1.00 90.75 99 ASP A C 1
ATOM 749 O O . ASP A 1 99 ? -11.514 17.046 8.120 1.00 90.75 99 ASP A O 1
ATOM 753 N N . GLY A 1 100 ? -10.129 16.258 9.699 1.00 88.31 100 GLY A N 1
ATOM 754 C CA . GLY A 1 100 ? -10.705 14.917 9.755 1.00 88.31 100 GLY A CA 1
ATOM 755 C C . GLY A 1 100 ? -10.284 14.009 8.596 1.00 88.31 100 GLY A C 1
ATOM 756 O O . GLY A 1 100 ? -10.847 12.925 8.449 1.00 88.31 100 GLY A O 1
ATOM 757 N N . LEU A 1 101 ? -9.304 14.418 7.782 1.00 89.88 101 LEU A N 1
ATOM 758 C CA . LEU A 1 101 ? -8.777 13.629 6.671 1.00 89.88 101 LEU A CA 1
ATOM 759 C C . LEU A 1 101 ? -7.356 13.149 6.963 1.00 89.88 101 LEU A C 1
ATOM 761 O O . LEU A 1 101 ? -6.568 13.832 7.610 1.00 89.88 101 LEU A O 1
ATOM 765 N N . VAL A 1 102 ? -7.010 11.967 6.454 1.00 92.69 102 VAL A N 1
ATOM 766 C CA . VAL A 1 102 ? -5.619 11.502 6.455 1.00 92.69 102 VAL A CA 1
ATOM 767 C C . VAL A 1 102 ? -4.858 12.202 5.335 1.00 92.69 102 VAL A C 1
ATOM 769 O O . VAL A 1 102 ? -5.245 12.128 4.162 1.00 92.69 102 VAL A O 1
ATOM 772 N N . HIS A 1 103 ? -3.743 12.826 5.700 1.00 92.69 103 HIS A N 1
ATOM 773 C CA . HIS A 1 103 ? -2.785 13.417 4.772 1.00 92.69 103 HIS A CA 1
ATOM 774 C C . HIS A 1 103 ? -1.543 12.535 4.659 1.00 92.69 103 HIS A C 1
ATOM 776 O O . HIS A 1 103 ? -1.254 11.726 5.538 1.00 92.69 103 HIS A O 1
ATOM 782 N N . ALA A 1 104 ? -0.815 12.675 3.552 1.00 92.31 104 ALA A N 1
ATOM 783 C CA . ALA A 1 104 ? 0.492 12.045 3.389 1.00 92.31 104 ALA A CA 1
ATOM 784 C C . ALA A 1 104 ? 1.559 12.861 4.135 1.00 92.31 104 ALA A C 1
ATOM 786 O O . ALA A 1 104 ? 2.378 13.545 3.522 1.00 92.31 104 ALA A O 1
ATOM 787 N N . ASP A 1 105 ? 1.476 12.842 5.463 1.00 94.69 105 ASP A N 1
ATOM 788 C CA . ASP A 1 105 ? 2.362 13.568 6.370 1.00 94.69 105 ASP A CA 1
ATOM 789 C C . ASP A 1 105 ? 3.464 12.671 6.956 1.00 94.69 105 ASP A C 1
ATOM 791 O O . ASP A 1 105 ? 3.446 11.441 6.832 1.00 94.69 105 ASP A O 1
ATOM 795 N N . ILE A 1 106 ? 4.482 13.307 7.540 1.00 96.62 106 ILE A N 1
ATOM 796 C CA . ILE A 1 106 ? 5.651 12.596 8.058 1.00 96.62 106 ILE A CA 1
ATOM 797 C C . ILE A 1 106 ? 5.303 11.813 9.326 1.00 96.62 106 ILE A C 1
ATOM 799 O O . ILE A 1 106 ? 5.831 10.726 9.535 1.00 96.62 106 ILE A O 1
ATOM 803 N N . GLU A 1 107 ? 4.364 12.309 10.128 1.00 97.44 107 GLU A N 1
ATOM 804 C CA . GLU A 1 107 ? 3.923 11.690 11.372 1.00 97.44 107 GLU A CA 1
ATOM 805 C C . GLU A 1 107 ? 3.286 10.317 11.122 1.00 97.44 107 GLU A C 1
ATOM 807 O O . GLU A 1 107 ? 3.630 9.336 11.787 1.00 97.44 107 GLU A O 1
ATOM 812 N N . ASN A 1 108 ? 2.400 10.203 10.128 1.00 98.06 108 ASN A N 1
ATOM 813 C CA . ASN A 1 108 ? 1.807 8.925 9.743 1.00 98.06 108 ASN A CA 1
ATOM 814 C C . ASN A 1 108 ? 2.827 7.980 9.092 1.00 98.06 108 ASN A C 1
ATOM 816 O O . ASN A 1 108 ? 2.761 6.763 9.297 1.00 98.06 108 ASN A O 1
ATOM 820 N N . VAL A 1 109 ? 3.793 8.520 8.341 1.00 98.38 109 VAL A N 1
ATOM 821 C CA . VAL A 1 109 ? 4.909 7.740 7.782 1.00 98.38 109 VAL A CA 1
ATOM 822 C C . VAL A 1 109 ? 5.770 7.146 8.897 1.00 98.38 109 VAL A C 1
ATOM 824 O O . VAL A 1 109 ? 6.058 5.949 8.872 1.00 98.38 109 VAL A O 1
ATOM 827 N N . GLU A 1 110 ? 6.151 7.944 9.893 1.00 98.12 110 GLU A N 1
ATOM 828 C CA . GLU A 1 110 ? 6.941 7.502 11.044 1.00 98.12 110 GLU A CA 1
ATOM 829 C C . GLU A 1 110 ? 6.175 6.498 11.908 1.00 98.12 110 GLU A C 1
ATOM 831 O O . GLU A 1 110 ? 6.740 5.477 12.310 1.00 98.12 110 GLU A O 1
ATOM 836 N N . LEU A 1 111 ? 4.876 6.724 12.126 1.00 98.19 111 LEU A N 1
ATOM 837 C CA . LEU A 1 111 ? 3.995 5.783 12.816 1.00 98.19 111 LEU A CA 1
ATOM 838 C C . LEU A 1 111 ? 3.988 4.422 12.114 1.00 98.19 111 LEU A C 1
ATOM 840 O O . LEU A 1 111 ? 4.199 3.390 12.758 1.00 98.19 111 LEU A O 1
ATOM 844 N N . LEU A 1 112 ? 3.775 4.395 10.796 1.00 98.44 112 LEU A N 1
ATOM 845 C CA . LEU A 1 112 ? 3.744 3.141 10.051 1.00 98.44 112 LEU A CA 1
ATOM 846 C C . LEU A 1 112 ? 5.126 2.480 9.994 1.00 98.44 112 LEU A C 1
ATOM 848 O O . LEU A 1 112 ? 5.220 1.272 10.212 1.00 98.44 112 LEU A O 1
ATOM 852 N N . ARG A 1 113 ? 6.202 3.245 9.782 1.00 98.06 113 ARG A N 1
ATOM 853 C CA . ARG A 1 113 ? 7.583 2.738 9.818 1.00 98.06 113 ARG A CA 1
ATOM 854 C C . ARG A 1 113 ? 7.907 2.098 11.168 1.00 98.06 113 ARG A C 1
ATOM 856 O O . ARG A 1 113 ? 8.427 0.985 11.209 1.00 98.06 113 ARG A O 1
ATOM 863 N N . ALA A 1 114 ? 7.520 2.728 12.276 1.00 97.81 114 ALA A N 1
ATOM 864 C CA . ALA A 1 114 ? 7.685 2.155 13.610 1.00 97.81 114 ALA A CA 1
ATOM 865 C C . ALA A 1 114 ? 6.893 0.845 13.784 1.00 97.81 114 ALA A C 1
ATOM 867 O O . ALA A 1 114 ? 7.366 -0.088 14.438 1.00 97.81 114 ALA A O 1
ATOM 868 N N . ARG A 1 115 ? 5.706 0.733 13.170 1.00 98.00 115 ARG A N 1
ATOM 869 C CA . ARG A 1 115 ? 4.890 -0.498 13.180 1.00 98.00 115 ARG A CA 1
ATOM 870 C C . ARG A 1 115 ? 5.462 -1.595 12.280 1.00 98.00 115 ARG A C 1
ATOM 872 O O . ARG A 1 115 ? 5.311 -2.772 12.628 1.00 98.00 115 ARG A O 1
ATOM 879 N N . ILE A 1 116 ? 6.116 -1.252 11.167 1.00 98.12 116 ILE A N 1
ATOM 880 C CA . ILE A 1 116 ? 6.937 -2.188 10.377 1.00 98.12 116 ILE A CA 1
ATOM 881 C C . ILE A 1 116 ? 8.043 -2.733 11.286 1.00 98.12 116 ILE A C 1
ATOM 883 O O . ILE A 1 116 ? 8.123 -3.947 11.500 1.00 98.12 116 ILE A O 1
ATOM 887 N N . GLY A 1 117 ? 8.792 -1.835 11.930 1.00 96.25 117 GLY A N 1
ATOM 888 C CA . GLY A 1 117 ? 9.863 -2.183 12.857 1.00 96.25 117 GLY A CA 1
ATOM 889 C C . GLY A 1 117 ? 10.951 -3.017 12.176 1.00 96.25 117 GLY A C 1
ATOM 890 O O . GLY A 1 117 ? 11.164 -2.918 10.977 1.00 96.25 117 GLY A O 1
ATOM 891 N N . ALA A 1 118 ? 11.624 -3.883 12.934 1.00 95.12 118 ALA A N 1
ATOM 892 C CA . ALA A 1 118 ? 12.740 -4.695 12.434 1.00 95.12 118 ALA A CA 1
ATOM 893 C C . ALA A 1 118 ? 12.321 -6.046 11.811 1.00 95.12 118 ALA A C 1
ATOM 895 O O . ALA A 1 118 ? 13.140 -6.962 11.722 1.00 95.12 118 ALA A O 1
ATOM 896 N N . ARG A 1 119 ? 11.041 -6.229 11.450 1.00 94.31 119 ARG A N 1
ATOM 897 C CA . ARG A 1 119 ? 10.511 -7.519 10.974 1.00 94.31 119 ARG A CA 1
ATOM 898 C C . ARG A 1 119 ? 9.984 -7.410 9.545 1.00 94.31 119 ARG A C 1
ATOM 900 O O . ARG A 1 119 ? 9.153 -6.532 9.296 1.00 94.31 119 ARG A O 1
ATOM 907 N N . PRO A 1 120 ? 10.351 -8.344 8.646 1.00 96.12 120 PRO A N 1
ATOM 908 C CA . PRO A 1 120 ? 9.719 -8.439 7.339 1.00 96.12 120 PRO A CA 1
ATOM 909 C C . PRO A 1 120 ? 8.200 -8.509 7.472 1.00 96.12 120 PRO A C 1
ATOM 911 O O . PRO A 1 120 ? 7.675 -9.263 8.296 1.00 96.12 120 PRO A O 1
ATOM 914 N N . SER A 1 121 ? 7.505 -7.680 6.702 1.00 97.25 121 SER A N 1
ATOM 915 C CA . SER A 1 121 ? 6.054 -7.528 6.798 1.00 97.25 121 SER A CA 1
ATOM 916 C C . SER A 1 121 ? 5.445 -7.313 5.417 1.00 97.25 121 SER A C 1
ATOM 918 O O . SER A 1 121 ? 5.995 -6.582 4.594 1.00 97.25 121 SER A O 1
ATOM 920 N N . ALA A 1 122 ? 4.277 -7.900 5.183 1.00 97.88 122 ALA A N 1
ATOM 921 C CA . ALA A 1 122 ? 3.393 -7.436 4.127 1.00 97.88 122 ALA A CA 1
ATOM 922 C C . ALA A 1 122 ? 2.679 -6.167 4.615 1.00 97.88 122 ALA A C 1
ATOM 924 O O . ALA A 1 122 ? 2.166 -6.136 5.733 1.00 97.88 122 ALA A O 1
ATOM 925 N N . VAL A 1 123 ? 2.639 -5.121 3.797 1.00 98.56 123 VAL A N 1
ATOM 926 C CA . VAL A 1 123 ? 1.941 -3.866 4.088 1.00 98.56 123 VAL A CA 1
ATOM 927 C C . VAL A 1 123 ? 0.802 -3.734 3.090 1.00 98.56 123 VAL A C 1
ATOM 929 O O . VAL A 1 123 ? 1.031 -3.585 1.895 1.00 98.56 123 VAL A O 1
ATOM 932 N N . VAL A 1 124 ? -0.433 -3.816 3.576 1.00 98.31 124 VAL A N 1
ATOM 933 C CA . VAL A 1 124 ? -1.640 -3.707 2.753 1.00 98.31 124 VAL A CA 1
ATOM 934 C C . VAL A 1 124 ? -2.303 -2.372 3.056 1.00 98.31 124 VAL A C 1
ATOM 936 O O . VAL A 1 124 ? -2.885 -2.200 4.124 1.00 98.31 124 VAL A O 1
ATOM 939 N N . ALA A 1 125 ? -2.220 -1.426 2.126 1.00 97.75 125 ALA A N 1
ATOM 940 C CA . ALA A 1 125 ? -2.825 -0.107 2.272 1.00 97.75 125 ALA A CA 1
ATOM 941 C C . ALA A 1 125 ? -4.224 -0.085 1.658 1.00 97.75 125 ALA A C 1
ATOM 943 O O . ALA A 1 125 ? -4.367 -0.138 0.439 1.00 97.75 125 ALA A O 1
ATOM 944 N N . LEU A 1 126 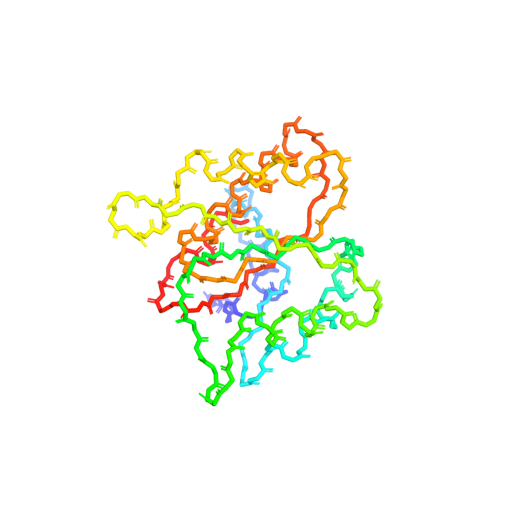? -5.257 0.003 2.495 1.00 96.12 126 LEU A N 1
ATOM 945 C CA . LEU A 1 126 ? -6.650 0.093 2.065 1.00 96.12 126 LEU A CA 1
ATOM 946 C C . LEU A 1 126 ? -7.156 1.519 2.280 1.00 96.12 126 LEU A C 1
ATOM 948 O O . LEU A 1 126 ? -7.480 1.905 3.404 1.00 96.12 126 LEU A O 1
ATOM 952 N N . GLY A 1 127 ? -7.262 2.298 1.204 1.00 93.62 127 GLY A N 1
ATOM 953 C CA . GLY A 1 127 ? -7.720 3.677 1.333 1.00 93.62 127 GLY A CA 1
ATOM 954 C C . GLY A 1 127 ? -7.528 4.557 0.104 1.00 93.62 127 GLY A C 1
ATOM 955 O O . GLY A 1 127 ? -7.410 4.097 -1.035 1.00 93.62 127 GLY A O 1
ATOM 956 N N . SER A 1 128 ? -7.529 5.861 0.370 1.00 92.38 128 SER A N 1
ATOM 957 C CA . SER A 1 128 ? -7.287 6.919 -0.607 1.00 92.38 128 SER A CA 1
ATOM 958 C C . SER A 1 128 ? -5.820 6.970 -1.060 1.00 92.38 128 SER A C 1
ATOM 960 O O . SER A 1 128 ? -4.973 6.195 -0.607 1.00 92.38 128 SER A O 1
ATOM 962 N N . GLY A 1 129 ? -5.512 7.927 -1.941 1.00 92.62 129 GLY A N 1
ATOM 963 C CA . GLY A 1 129 ? -4.136 8.220 -2.339 1.00 92.62 129 GLY A CA 1
ATOM 964 C C . GLY A 1 129 ? -3.229 8.530 -1.147 1.00 92.62 129 GLY A C 1
ATOM 965 O O . GLY A 1 129 ? -2.158 7.947 -1.060 1.00 92.62 129 GLY A O 1
ATOM 966 N N . SER A 1 130 ? -3.696 9.325 -0.176 1.00 94.00 130 SER A N 1
ATOM 967 C CA . SER A 1 130 ? -2.911 9.672 1.018 1.00 94.00 130 SER A CA 1
ATOM 968 C C . SER A 1 130 ? -2.490 8.440 1.820 1.00 94.00 130 SER A C 1
ATOM 970 O O . SER A 1 130 ? -1.327 8.308 2.182 1.00 94.00 130 SER A O 1
ATOM 972 N N . VAL A 1 131 ? -3.416 7.501 2.051 1.00 95.31 131 VAL A N 1
ATOM 973 C CA . VAL A 1 131 ? -3.120 6.245 2.766 1.00 95.31 131 VAL A CA 1
ATOM 974 C C . VAL A 1 131 ? -2.069 5.428 2.009 1.00 95.31 131 VAL A C 1
ATOM 976 O O . VAL A 1 131 ? -1.158 4.862 2.614 1.00 95.31 131 VAL A O 1
ATOM 979 N N . CYS A 1 132 ? -2.173 5.385 0.678 1.00 95.19 132 CYS A N 1
ATOM 980 C CA . CYS A 1 132 ? -1.215 4.681 -0.169 1.00 95.19 132 CYS A CA 1
ATOM 981 C C . CYS A 1 132 ? 0.161 5.358 -0.179 1.00 95.19 132 CYS A C 1
ATOM 983 O O . CYS A 1 132 ? 1.168 4.661 -0.105 1.00 95.19 132 CYS A O 1
ATOM 985 N N . ASP A 1 133 ? 0.218 6.687 -0.232 1.00 95.12 133 ASP A N 1
ATOM 986 C CA . ASP A 1 133 ? 1.472 7.445 -0.246 1.00 95.12 133 ASP A CA 1
ATOM 987 C C . ASP A 1 133 ? 2.213 7.337 1.095 1.00 95.12 133 ASP A C 1
ATOM 989 O O . ASP A 1 133 ? 3.425 7.113 1.100 1.00 95.12 133 ASP A O 1
ATOM 993 N N . VAL A 1 134 ? 1.492 7.362 2.226 1.00 97.38 134 VAL A N 1
ATOM 994 C CA . VAL A 1 134 ? 2.063 7.036 3.547 1.00 97.38 134 VAL A CA 1
ATOM 995 C C . VAL A 1 134 ? 2.680 5.638 3.535 1.00 97.38 134 VAL A C 1
ATOM 997 O O . VAL A 1 134 ? 3.819 5.456 3.968 1.00 97.38 134 VAL A O 1
ATOM 1000 N N . ALA A 1 135 ? 1.952 4.643 3.017 1.00 97.94 135 ALA A N 1
ATOM 1001 C CA . ALA A 1 135 ? 2.429 3.266 2.974 1.00 97.94 135 ALA A CA 1
ATOM 1002 C C . ALA A 1 135 ? 3.675 3.096 2.100 1.00 97.94 135 ALA A C 1
ATOM 1004 O O . ALA A 1 135 ? 4.637 2.464 2.539 1.00 97.94 135 ALA A O 1
ATOM 1005 N N . LYS A 1 136 ? 3.694 3.702 0.908 1.00 96.25 136 LYS A N 1
ATOM 1006 C CA . LYS A 1 136 ? 4.865 3.718 0.022 1.00 96.25 136 LYS A CA 1
ATOM 1007 C C . LYS A 1 136 ? 6.076 4.310 0.713 1.00 96.25 136 LYS A C 1
ATOM 1009 O O . LYS A 1 136 ? 7.127 3.678 0.737 1.00 96.25 136 LYS A O 1
ATOM 1014 N N . GLN A 1 137 ? 5.921 5.497 1.294 1.00 97.50 137 GLN A N 1
ATOM 1015 C CA . GLN A 1 137 ? 7.039 6.198 1.903 1.00 97.50 137 GLN A CA 1
ATOM 1016 C C . GLN A 1 137 ? 7.567 5.446 3.130 1.00 97.50 137 GLN A C 1
ATOM 1018 O O . GLN A 1 137 ? 8.777 5.304 3.280 1.00 97.50 137 GLN A O 1
ATOM 1023 N N . ALA A 1 138 ? 6.690 4.899 3.976 1.00 98.19 138 ALA A N 1
ATOM 1024 C CA . ALA A 1 138 ? 7.109 4.101 5.127 1.00 98.19 138 ALA A CA 1
ATOM 1025 C C . ALA A 1 138 ? 7.856 2.821 4.712 1.00 98.19 138 ALA A C 1
ATOM 1027 O O . ALA A 1 138 ? 8.894 2.510 5.296 1.00 98.19 138 ALA A O 1
ATOM 1028 N N . CYS A 1 139 ? 7.367 2.109 3.688 1.00 97.81 139 CYS A N 1
ATOM 1029 C CA . CYS A 1 139 ? 8.036 0.926 3.135 1.00 97.81 139 CYS A CA 1
ATOM 1030 C C . CYS A 1 139 ? 9.390 1.287 2.514 1.00 97.81 139 CYS A C 1
ATOM 1032 O O . CYS A 1 139 ? 10.394 0.653 2.828 1.00 97.81 139 CYS A O 1
ATOM 1034 N N . TYR A 1 140 ? 9.441 2.357 1.715 1.00 96.12 140 TYR A N 1
ATOM 1035 C CA . TYR A 1 140 ? 10.676 2.866 1.123 1.00 96.12 140 TYR A CA 1
ATOM 1036 C C . TYR A 1 140 ? 11.733 3.161 2.193 1.00 96.12 140 TYR A C 1
ATOM 1038 O O . TYR A 1 140 ? 12.874 2.716 2.071 1.00 96.12 140 TYR A O 1
ATOM 1046 N N . LEU A 1 141 ? 11.366 3.869 3.266 1.00 97.19 141 LEU A N 1
ATOM 1047 C CA . LEU A 1 141 ? 12.291 4.181 4.358 1.00 97.19 141 LEU A CA 1
ATOM 1048 C C . LEU A 1 141 ? 12.724 2.919 5.118 1.00 97.19 141 LEU A C 1
ATOM 1050 O O . LEU A 1 141 ? 13.915 2.757 5.387 1.00 97.19 141 LEU A O 1
ATOM 1054 N N . ALA A 1 142 ? 11.802 1.996 5.405 1.00 97.44 142 ALA A N 1
ATOM 1055 C CA . ALA A 1 142 ? 12.128 0.728 6.060 1.00 97.44 142 ALA A CA 1
ATOM 1056 C C . ALA A 1 142 ? 13.123 -0.110 5.232 1.00 97.44 142 ALA A C 1
ATOM 1058 O O . ALA A 1 142 ? 14.087 -0.659 5.766 1.00 97.44 142 ALA A O 1
ATOM 1059 N N . GLU A 1 143 ? 12.954 -0.164 3.913 1.00 95.75 143 GLU A N 1
ATOM 1060 C CA . GLU A 1 143 ? 13.848 -0.909 3.025 1.00 95.75 143 GLU A CA 1
ATOM 1061 C C . GLU A 1 143 ? 15.201 -0.217 2.838 1.00 95.75 143 GLU A C 1
ATOM 1063 O O . GLU A 1 143 ? 16.252 -0.864 2.864 1.00 95.75 143 GLU A O 1
ATOM 1068 N N . ARG A 1 144 ? 15.198 1.106 2.648 1.00 95.19 144 ARG A N 1
ATOM 1069 C CA . ARG A 1 144 ? 16.402 1.874 2.303 1.00 95.19 144 ARG A CA 1
ATOM 1070 C C . ARG A 1 144 ? 17.281 2.172 3.505 1.00 95.19 144 ARG A C 1
ATOM 1072 O O . ARG A 1 144 ? 18.504 2.098 3.378 1.00 95.19 144 ARG A O 1
ATOM 1079 N N . GLU A 1 145 ? 16.674 2.528 4.628 1.00 95.94 145 GLU A N 1
ATOM 1080 C CA . GLU A 1 145 ? 17.381 2.983 5.824 1.00 95.94 145 GLU A CA 1
ATOM 1081 C C . GLU A 1 145 ? 17.506 1.858 6.852 1.00 95.94 145 GLU A C 1
ATOM 1083 O O . GLU A 1 145 ? 18.608 1.605 7.345 1.00 95.94 145 GLU A O 1
ATOM 1088 N N . ASP A 1 146 ? 16.415 1.128 7.107 1.00 95.12 146 ASP A N 1
ATOM 1089 C CA . ASP A 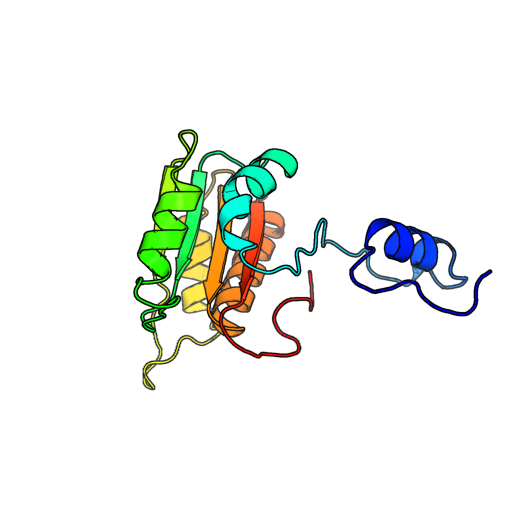1 146 ? 16.383 0.085 8.145 1.00 95.12 146 ASP A CA 1
ATOM 1090 C C . ASP A 1 146 ? 16.785 -1.301 7.614 1.00 95.12 146 ASP A C 1
ATOM 1092 O O . ASP A 1 146 ? 17.054 -2.214 8.397 1.00 95.12 146 ASP A O 1
ATOM 1096 N N . ARG A 1 147 ? 16.890 -1.454 6.284 1.00 96.12 147 ARG A N 1
ATOM 1097 C CA . ARG A 1 147 ? 17.178 -2.719 5.580 1.00 96.12 147 ARG A CA 1
ATOM 1098 C C . ARG A 1 147 ? 16.173 -3.830 5.902 1.00 96.12 147 ARG A C 1
ATOM 1100 O O . ARG A 1 147 ? 16.537 -5.006 5.965 1.00 96.12 147 ARG A O 1
ATOM 1107 N N . VAL A 1 148 ? 14.910 -3.462 6.099 1.00 96.38 148 VAL A N 1
ATOM 1108 C CA . VAL A 1 148 ? 13.808 -4.388 6.373 1.00 96.38 148 VAL A CA 1
ATOM 1109 C C . VAL A 1 148 ? 12.999 -4.580 5.101 1.00 96.38 148 VAL A C 1
ATOM 1111 O O . VAL A 1 148 ? 12.460 -3.621 4.565 1.00 96.38 148 VAL A O 1
ATOM 1114 N N . ALA A 1 149 ? 12.906 -5.820 4.621 1.00 94.00 149 ALA A N 1
ATOM 1115 C CA . ALA A 1 149 ? 12.132 -6.137 3.426 1.00 94.00 149 ALA A CA 1
ATOM 1116 C C . ALA A 1 149 ? 10.626 -5.966 3.671 1.00 94.00 149 ALA A C 1
ATOM 1118 O O . ALA A 1 149 ? 10.099 -6.461 4.676 1.00 94.00 149 ALA A O 1
ATOM 1119 N N . THR A 1 150 ? 9.928 -5.329 2.730 1.00 97.00 150 THR A N 1
ATOM 1120 C CA . THR A 1 150 ? 8.470 -5.214 2.761 1.00 97.00 150 THR A CA 1
ATOM 1121 C C . THR A 1 150 ? 7.840 -5.741 1.476 1.00 97.00 150 THR A C 1
ATOM 1123 O O . THR A 1 150 ? 8.438 -5.719 0.405 1.00 97.00 150 THR A O 1
ATOM 1126 N N . THR A 1 151 ? 6.607 -6.235 1.578 1.00 97.38 151 THR A N 1
ATOM 1127 C CA . THR A 1 151 ? 5.760 -6.484 0.404 1.00 97.38 151 THR A CA 1
ATOM 1128 C C . THR A 1 151 ? 4.596 -5.512 0.453 1.00 97.38 151 THR A C 1
ATOM 113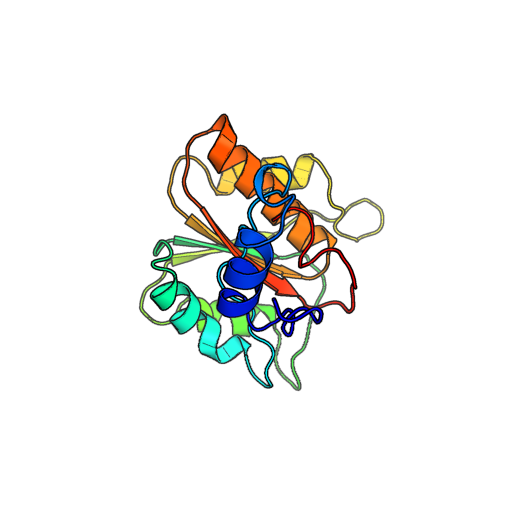0 O O . THR A 1 151 ? 3.686 -5.687 1.264 1.00 97.38 151 THR A O 1
ATOM 1133 N N . LEU A 1 152 ? 4.625 -4.477 -0.384 1.00 97.88 152 LEU A N 1
ATOM 1134 C CA . LEU A 1 152 ? 3.581 -3.459 -0.430 1.00 97.88 152 LEU A CA 1
ATOM 1135 C C . LEU A 1 152 ? 2.468 -3.851 -1.409 1.00 97.88 152 LEU A C 1
ATOM 1137 O O . LEU A 1 152 ? 2.715 -4.054 -2.596 1.00 97.88 152 LEU A O 1
ATOM 1141 N N . VAL A 1 153 ? 1.229 -3.886 -0.920 1.00 97.31 153 VAL A N 1
ATOM 1142 C CA . VAL A 1 153 ? 0.019 -4.029 -1.735 1.00 97.31 153 VAL A CA 1
ATOM 1143 C C . VAL A 1 153 ? -0.892 -2.836 -1.489 1.00 97.31 153 VAL A C 1
ATOM 1145 O O . VAL A 1 153 ? -1.264 -2.535 -0.356 1.00 97.31 153 VAL A O 1
ATOM 1148 N N . LEU A 1 154 ? -1.279 -2.164 -2.567 1.00 95.88 154 LEU A N 1
ATOM 1149 C CA . LEU A 1 154 ? -2.203 -1.039 -2.519 1.00 95.88 154 LEU A CA 1
ATOM 1150 C C . LEU A 1 154 ? -3.597 -1.520 -2.917 1.00 95.88 154 LEU A C 1
ATOM 1152 O O . LEU A 1 154 ? -3.766 -2.188 -3.936 1.00 95.88 154 LEU A O 1
ATOM 1156 N N . VAL A 1 155 ? -4.597 -1.156 -2.119 1.00 94.88 155 VAL A N 1
ATOM 1157 C CA . VAL A 1 155 ? -6.015 -1.442 -2.347 1.00 94.88 155 VAL A CA 1
ATOM 1158 C C . VAL A 1 155 ? -6.765 -0.106 -2.417 1.00 94.88 155 VAL A C 1
ATOM 1160 O O . VAL A 1 155 ? -7.274 0.387 -1.405 1.00 94.88 155 VAL A O 1
ATOM 1163 N N . PRO A 1 156 ? -6.816 0.510 -3.610 1.00 91.56 156 PRO A N 1
ATOM 1164 C CA . PRO A 1 156 ? -7.440 1.811 -3.813 1.00 91.56 156 PRO A CA 1
ATOM 1165 C C . PRO A 1 156 ? -8.943 1.797 -3.517 1.00 91.56 156 PRO A C 1
ATOM 1167 O O . PRO A 1 156 ? -9.676 0.975 -4.069 1.00 91.56 156 PRO A O 1
ATOM 1170 N N . THR A 1 157 ? -9.426 2.741 -2.707 1.00 90.12 157 THR A N 1
ATOM 1171 C CA . THR A 1 157 ? -10.871 2.925 -2.440 1.00 90.12 157 THR A CA 1
ATOM 1172 C C . THR A 1 157 ? -11.437 4.234 -2.993 1.00 90.12 157 THR A C 1
ATOM 1174 O O . THR A 1 157 ? -12.655 4.401 -3.047 1.00 90.12 157 THR A O 1
ATOM 1177 N N . ALA A 1 158 ? -10.573 5.150 -3.435 1.00 86.31 158 ALA A N 1
ATOM 1178 C CA . ALA A 1 158 ? -10.952 6.428 -4.028 1.00 86.31 158 ALA A CA 1
ATOM 1179 C C . ALA A 1 158 ? -10.573 6.482 -5.511 1.00 86.31 158 ALA A C 1
ATOM 1181 O O . ALA A 1 158 ? -9.554 5.932 -5.928 1.00 86.31 158 ALA A O 1
ATOM 1182 N N . VAL A 1 159 ? -11.362 7.212 -6.302 1.00 71.38 159 VAL A N 1
ATOM 1183 C CA . VAL A 1 159 ? -11.036 7.512 -7.702 1.00 71.38 159 VAL A CA 1
ATOM 1184 C C . VAL A 1 159 ? -9.965 8.608 -7.720 1.00 71.38 159 VAL A C 1
ATOM 1186 O O . VAL A 1 159 ? -10.264 9.788 -7.867 1.00 71.38 159 VAL A O 1
ATOM 1189 N N . SER A 1 160 ? -8.711 8.221 -7.493 1.00 63.81 160 SER A N 1
ATOM 1190 C CA . SER A 1 160 ? -7.537 9.091 -7.612 1.00 63.81 160 SER A CA 1
ATOM 1191 C C . SER A 1 160 ? -6.628 8.562 -8.717 1.00 63.81 160 SER A C 1
ATOM 1193 O O . SER A 1 160 ? -6.357 7.367 -8.789 1.00 63.81 160 SER A O 1
ATOM 1195 N N . VAL A 1 161 ? -6.208 9.444 -9.623 1.00 55.56 161 VAL A N 1
ATOM 1196 C CA . VAL A 1 161 ? -5.647 9.047 -10.927 1.00 55.56 161 VAL A CA 1
ATOM 1197 C C . VAL A 1 161 ? -4.144 8.740 -10.858 1.00 55.56 161 VAL A C 1
ATOM 1199 O O . VAL A 1 161 ? -3.642 8.008 -11.701 1.00 55.56 161 VAL A O 1
ATOM 1202 N N . THR A 1 162 ? -3.412 9.254 -9.864 1.00 60.25 162 THR A N 1
ATOM 1203 C CA . THR A 1 162 ? -1.933 9.194 -9.856 1.00 60.25 162 THR A CA 1
ATOM 1204 C C . THR A 1 162 ? -1.328 8.473 -8.656 1.00 60.25 162 THR A C 1
ATOM 1206 O O . THR A 1 162 ? -0.314 7.795 -8.810 1.00 60.25 162 THR A O 1
ATOM 1209 N N . ALA A 1 163 ? -1.956 8.552 -7.483 1.00 59.81 163 ALA A N 1
ATOM 1210 C CA . ALA A 1 163 ? -1.350 8.102 -6.229 1.00 59.81 163 ALA A CA 1
ATOM 1211 C C . ALA A 1 163 ? -1.113 6.585 -6.140 1.00 59.81 163 ALA A C 1
ATOM 1213 O O . ALA A 1 163 ? -0.362 6.132 -5.290 1.00 59.81 163 ALA A O 1
ATOM 1214 N N . PHE A 1 164 ? -1.713 5.761 -7.000 1.00 65.31 164 PHE A N 1
ATOM 1215 C CA . PHE A 1 164 ? -1.613 4.302 -6.863 1.00 65.31 164 PHE A CA 1
ATOM 1216 C C . PHE A 1 164 ? -0.466 3.678 -7.656 1.00 65.31 164 PHE A C 1
ATOM 1218 O O . PHE A 1 164 ? 0.001 2.611 -7.283 1.00 65.31 164 PHE A O 1
ATOM 1225 N N . THR A 1 165 ? 0.039 4.343 -8.697 1.00 65.25 165 THR A N 1
ATOM 1226 C CA . THR A 1 165 ? 1.075 3.777 -9.584 1.00 65.25 165 THR A CA 1
ATOM 1227 C C . THR A 1 165 ? 2.318 4.658 -9.728 1.00 65.25 165 THR A C 1
ATOM 1229 O O . THR A 1 165 ? 3.248 4.276 -10.430 1.00 65.25 165 THR A O 1
ATOM 1232 N N . SER A 1 166 ? 2.361 5.833 -9.090 1.00 67.56 166 SER A N 1
ATOM 1233 C CA . SER A 1 166 ? 3.530 6.722 -9.106 1.00 67.56 166 SER A CA 1
ATOM 1234 C C . SER A 1 166 ? 4.612 6.300 -8.109 1.00 67.56 166 SER A C 1
ATOM 1236 O O . SER A 1 166 ? 4.287 5.904 -6.988 1.00 67.56 166 SER A O 1
ATOM 1238 N N . SER A 1 167 ? 5.881 6.482 -8.491 1.00 58.19 167 SER A N 1
ATOM 1239 C CA . SER A 1 167 ? 7.059 6.355 -7.613 1.00 58.19 167 SER A CA 1
ATOM 1240 C C . SER A 1 167 ? 7.139 5.025 -6.846 1.00 58.19 167 SER A C 1
ATOM 1242 O O . SER A 1 167 ? 7.405 5.023 -5.646 1.00 58.19 167 SER A O 1
ATOM 1244 N N . LEU A 1 168 ? 6.861 3.919 -7.546 1.00 56.56 168 LEU A N 1
ATOM 1245 C CA . LEU A 1 168 ? 6.932 2.535 -7.061 1.00 56.56 168 LEU A CA 1
ATOM 1246 C C . LEU A 1 168 ? 8.118 1.782 -7.668 1.00 56.56 168 LEU A C 1
ATOM 1248 O O . LEU A 1 168 ? 8.285 1.859 -8.908 1.00 56.56 168 LEU A O 1
#

pLDDT: mean 91.0, std 9.13, range [55.56, 98.56]